Protein AF-A0A8X7P907-F1 (afdb_monomer_lite)

Organism: Brassica carinata (NCBI:txid52824)

Sequence (121 aa):
MDDPYQFPDVIWLSLAENFNKRSVAREFSLRRDLQLLSKKDKTFTVYCHDFKSTCDSLSSIGKPIDEAMKIFGFLNGLGREYDPITTVIQSSLSKLPPPTFNDVVSEVQGFANKLHVKMKQ

Structure (mmCIF, N/CA/C/O backbone):
data_AF-A0A8X7P907-F1
#
_entry.id   AF-A0A8X7P907-F1
#
loop_
_atom_site.group_PDB
_atom_site.id
_atom_site.type_symbol
_atom_site.label_atom_id
_atom_site.label_alt_id
_atom_site.label_comp_id
_atom_site.label_asym_id
_atom_site.label_entity_id
_atom_site.label_seq_id
_atom_site.pdbx_PDB_ins_code
_atom_site.Cartn_x
_atom_site.Cartn_y
_atom_site.Cartn_z
_atom_site.occupancy
_atom_site.B_iso_or_equiv
_atom_site.auth_seq_id
_atom_site.auth_comp_id
_atom_site.auth_asym_id
_atom_site.auth_atom_id
_atom_site.pdbx_PDB_model_num
ATOM 1 N N . MET A 1 1 ? 24.415 -9.666 -50.748 1.00 41.59 1 MET A N 1
ATOM 2 C CA . MET A 1 1 ? 25.586 -10.077 -49.944 1.00 41.59 1 MET A CA 1
ATOM 3 C C . MET A 1 1 ? 25.191 -9.700 -48.538 1.00 41.59 1 MET A C 1
ATOM 5 O O . MET A 1 1 ? 25.418 -8.578 -48.115 1.00 41.59 1 MET A O 1
ATOM 9 N N . ASP A 1 2 ? 24.382 -10.570 -47.946 1.00 48.50 2 ASP A N 1
ATOM 10 C CA . ASP A 1 2 ? 23.681 -10.323 -46.693 1.00 48.50 2 ASP A CA 1
ATOM 11 C C . ASP A 1 2 ? 24.602 -10.757 -45.562 1.00 48.50 2 ASP A C 1
ATOM 13 O O . ASP A 1 2 ? 25.088 -11.889 -45.548 1.00 48.50 2 ASP A O 1
ATOM 17 N N . ASP A 1 3 ? 24.920 -9.806 -44.691 1.00 53.41 3 ASP A N 1
ATOM 18 C CA . ASP A 1 3 ? 25.886 -9.973 -43.617 1.00 53.41 3 ASP A CA 1
ATOM 19 C C . ASP A 1 3 ? 25.338 -10.982 -42.582 1.00 53.41 3 ASP A C 1
ATOM 21 O O . ASP A 1 3 ? 24.272 -10.749 -42.004 1.00 53.41 3 ASP A O 1
ATOM 25 N N . PRO A 1 4 ? 25.995 -12.137 -42.361 1.00 55.34 4 PRO A N 1
ATOM 26 C CA . PRO A 1 4 ? 25.443 -13.231 -41.559 1.00 55.34 4 PRO A CA 1
ATOM 27 C C . PRO A 1 4 ? 25.510 -12.992 -40.040 1.00 55.34 4 PRO A C 1
ATOM 29 O O . PRO A 1 4 ? 25.148 -13.879 -39.265 1.00 55.34 4 PRO A O 1
ATOM 32 N N . TYR A 1 5 ? 25.931 -11.804 -39.597 1.00 57.91 5 TYR A N 1
ATOM 33 C CA . TYR A 1 5 ? 26.066 -11.439 -38.190 1.00 57.91 5 TYR A CA 1
ATOM 34 C C . TYR A 1 5 ? 25.119 -10.307 -37.786 1.00 57.91 5 TYR A C 1
ATOM 36 O O . TYR A 1 5 ? 25.548 -9.385 -37.106 1.00 57.91 5 TYR A O 1
ATOM 44 N N . GLN A 1 6 ? 23.823 -10.368 -38.124 1.00 57.03 6 GLN A N 1
ATOM 45 C CA . GLN A 1 6 ? 22.810 -9.452 -37.565 1.00 57.03 6 GLN A CA 1
ATOM 46 C C . GLN A 1 6 ? 22.494 -9.807 -36.090 1.00 57.03 6 GLN A C 1
ATOM 48 O O . GLN A 1 6 ? 21.404 -10.241 -35.729 1.00 57.03 6 GLN A O 1
ATOM 53 N N . PHE A 1 7 ? 23.543 -9.673 -35.279 1.00 62.19 7 PHE A N 1
ATOM 54 C CA . PHE A 1 7 ? 23.660 -9.337 -33.868 1.00 62.19 7 PHE A CA 1
ATOM 55 C C . PHE A 1 7 ? 22.615 -9.931 -32.905 1.00 62.19 7 PHE A C 1
ATOM 57 O O . PHE A 1 7 ? 21.529 -9.375 -32.755 1.00 62.19 7 PHE A O 1
ATOM 64 N N . PRO A 1 8 ? 22.955 -10.972 -32.119 1.00 58.38 8 PRO A N 1
ATOM 65 C CA . PRO A 1 8 ? 22.240 -11.310 -30.880 1.00 58.38 8 PRO A CA 1
ATOM 66 C C . PRO A 1 8 ? 21.851 -10.083 -30.034 1.00 58.38 8 PRO A C 1
ATOM 68 O O . PRO A 1 8 ? 20.798 -10.102 -29.403 1.00 58.38 8 PRO A O 1
ATOM 71 N N . ASP A 1 9 ? 22.629 -8.997 -30.075 1.00 69.12 9 ASP A N 1
ATOM 72 C CA . ASP A 1 9 ? 22.341 -7.746 -29.369 1.00 69.12 9 ASP A CA 1
ATOM 73 C C . ASP A 1 9 ? 21.002 -7.105 -29.753 1.00 69.12 9 ASP A C 1
ATOM 75 O O . ASP A 1 9 ? 20.301 -6.639 -28.860 1.00 69.12 9 ASP A O 1
ATOM 79 N N . VAL A 1 10 ? 20.572 -7.123 -31.027 1.00 75.12 10 VAL A N 1
ATOM 80 C CA . VAL A 1 10 ? 19.241 -6.588 -31.399 1.00 75.12 10 VAL A CA 1
ATOM 81 C C . VAL A 1 10 ? 18.104 -7.471 -30.893 1.00 75.12 10 VAL A C 1
ATOM 83 O O . VAL A 1 10 ? 17.044 -6.951 -30.536 1.00 75.12 10 VAL A O 1
ATOM 86 N N . ILE A 1 11 ? 18.318 -8.787 -30.798 1.00 79.38 11 ILE A N 1
ATOM 87 C CA . ILE A 1 11 ? 17.344 -9.706 -30.193 1.00 79.38 11 ILE A CA 1
ATOM 88 C C . ILE A 1 11 ? 17.269 -9.464 -28.681 1.00 79.38 11 ILE A C 1
ATOM 90 O O . ILE A 1 11 ? 16.169 -9.355 -28.138 1.00 79.38 11 ILE A O 1
ATOM 94 N N . TRP A 1 12 ? 18.411 -9.306 -28.005 1.00 78.31 12 TRP A N 1
ATOM 95 C CA . TRP A 1 12 ? 18.472 -8.988 -26.576 1.00 78.31 12 TRP A CA 1
ATOM 96 C C . TRP A 1 12 ? 17.891 -7.611 -26.254 1.00 78.31 12 TRP A C 1
ATOM 98 O O . TRP A 1 12 ? 17.131 -7.497 -25.297 1.00 78.31 12 TRP A O 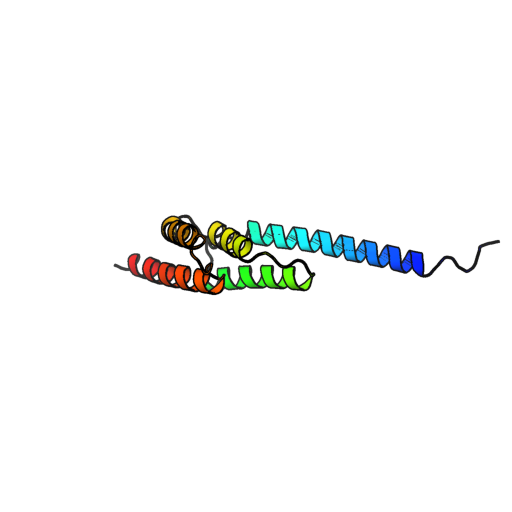1
ATOM 108 N N . LEU A 1 13 ? 18.171 -6.590 -27.068 1.00 80.12 13 LEU A N 1
ATOM 109 C CA . LEU A 1 13 ? 17.583 -5.252 -26.955 1.00 80.12 13 LEU A CA 1
ATOM 110 C C . LEU A 1 13 ? 16.069 -5.297 -27.149 1.00 80.12 13 LEU A C 1
ATOM 112 O O . LEU A 1 13 ? 15.337 -4.786 -26.308 1.00 80.12 13 LEU A O 1
ATOM 116 N N . SER A 1 14 ? 15.586 -5.978 -28.191 1.00 80.62 14 SER A N 1
ATOM 117 C CA . SER A 1 14 ? 14.147 -6.122 -28.448 1.00 80.62 14 SER A CA 1
ATOM 118 C C . SER A 1 14 ? 13.440 -6.890 -27.327 1.00 80.62 14 SER A C 1
ATOM 120 O O . SER A 1 14 ? 12.332 -6.530 -26.920 1.00 80.62 14 SER A O 1
ATOM 122 N N . LEU A 1 15 ? 14.079 -7.934 -26.789 1.00 78.75 15 LEU A N 1
ATOM 123 C CA . LEU A 1 15 ? 13.571 -8.690 -25.646 1.00 78.75 15 LEU A CA 1
ATOM 124 C C . LEU A 1 15 ? 13.560 -7.836 -24.376 1.00 78.75 15 LEU A C 1
ATOM 126 O O . LEU A 1 15 ? 12.547 -7.817 -23.680 1.00 78.75 15 LEU A O 1
ATOM 130 N N . ALA A 1 16 ? 14.645 -7.116 -24.092 1.00 77.31 16 ALA A N 1
ATOM 131 C CA . ALA A 1 16 ? 14.760 -6.222 -22.947 1.00 77.31 16 ALA A CA 1
ATOM 132 C C . ALA A 1 16 ? 13.741 -5.081 -23.033 1.00 77.31 16 ALA A C 1
ATOM 134 O O . ALA A 1 16 ? 13.064 -4.797 -22.052 1.00 77.31 16 ALA A O 1
ATOM 135 N N . GLU A 1 17 ? 13.547 -4.482 -24.207 1.00 78.94 17 GLU A N 1
ATOM 136 C CA . GLU A 1 17 ? 12.513 -3.481 -24.448 1.00 78.94 17 GLU A CA 1
ATOM 137 C C . GLU A 1 17 ? 11.109 -4.048 -24.269 1.00 78.94 17 GLU A C 1
ATOM 139 O O . GLU A 1 17 ? 10.273 -3.403 -23.646 1.00 78.94 17 GLU A O 1
ATOM 144 N N . ASN A 1 18 ? 10.816 -5.233 -24.805 1.00 75.38 18 ASN A N 1
ATOM 145 C CA . ASN A 1 18 ? 9.501 -5.854 -24.658 1.00 75.38 18 ASN A CA 1
ATOM 146 C C . ASN A 1 18 ? 9.233 -6.255 -23.201 1.00 75.38 18 ASN A C 1
ATOM 148 O O . ASN A 1 18 ? 8.135 -6.041 -22.688 1.00 75.38 18 ASN A O 1
ATOM 152 N N . PHE A 1 19 ? 10.242 -6.786 -22.507 1.00 75.50 19 PHE A N 1
ATOM 153 C CA . PHE A 1 19 ? 10.166 -7.092 -21.084 1.00 75.50 19 PHE A CA 1
ATOM 154 C C . PHE A 1 19 ? 9.984 -5.817 -20.261 1.00 75.50 19 PHE A C 1
ATOM 156 O O . PHE A 1 19 ? 9.122 -5.777 -19.392 1.00 75.50 19 PHE A O 1
ATOM 163 N N . ASN A 1 20 ? 10.713 -4.748 -20.583 1.00 75.50 20 ASN A N 1
ATOM 164 C CA . ASN A 1 20 ? 10.573 -3.449 -19.937 1.00 75.50 20 ASN A CA 1
ATOM 165 C C . ASN A 1 20 ? 9.199 -2.824 -20.218 1.00 75.50 20 ASN A C 1
ATOM 167 O O . ASN A 1 20 ? 8.545 -2.371 -19.291 1.00 75.50 20 ASN A O 1
ATOM 171 N N . LYS A 1 21 ? 8.693 -2.876 -21.457 1.00 73.38 21 LYS A N 1
ATOM 172 C CA . LYS A 1 21 ? 7.332 -2.435 -21.823 1.00 73.38 21 LYS A CA 1
ATOM 173 C C . LYS A 1 21 ? 6.274 -3.220 -21.047 1.00 73.38 21 LYS A C 1
ATOM 175 O O . LYS A 1 21 ? 5.365 -2.618 -20.481 1.00 73.38 21 LYS A O 1
ATOM 180 N N . ARG A 1 22 ? 6.413 -4.548 -20.955 1.00 72.88 22 ARG A N 1
ATOM 181 C CA . ARG A 1 22 ? 5.540 -5.400 -20.128 1.00 72.88 22 ARG A CA 1
ATOM 182 C C . ARG A 1 22 ? 5.668 -5.085 -18.640 1.00 72.88 22 ARG A C 1
ATOM 184 O O . ARG A 1 22 ? 4.655 -5.087 -17.951 1.00 72.88 22 ARG A O 1
ATOM 191 N N . SER A 1 23 ? 6.871 -4.791 -18.157 1.00 79.56 23 SER A N 1
ATOM 192 C CA . SER A 1 23 ? 7.141 -4.417 -16.767 1.00 79.56 23 SER A CA 1
ATOM 193 C C . SER A 1 23 ? 6.507 -3.070 -16.421 1.00 79.56 23 SER A C 1
ATOM 195 O O . SER A 1 23 ? 5.786 -2.981 -15.435 1.00 79.56 23 SER A O 1
ATOM 197 N N . VAL A 1 24 ? 6.657 -2.057 -17.280 1.00 82.75 24 VAL A N 1
ATOM 198 C CA . VAL A 1 24 ? 6.045 -0.729 -17.118 1.00 82.75 24 VAL A CA 1
ATOM 199 C C . VAL A 1 24 ? 4.523 -0.811 -17.203 1.00 82.75 24 VAL A C 1
ATOM 201 O O . VAL A 1 24 ? 3.837 -0.246 -16.357 1.00 82.75 24 VAL A O 1
ATOM 204 N N . ALA A 1 25 ? 3.972 -1.543 -18.177 1.00 86.00 25 ALA A N 1
ATOM 205 C CA . ALA A 1 25 ? 2.529 -1.754 -18.265 1.00 86.00 25 ALA A CA 1
ATOM 206 C C . ALA A 1 25 ? 1.996 -2.456 -17.005 1.00 86.00 25 ALA A C 1
ATOM 208 O O . ALA A 1 25 ? 0.987 -2.034 -16.443 1.00 86.00 25 ALA A O 1
ATOM 209 N N . ARG A 1 26 ? 2.710 -3.480 -16.519 1.00 86.44 26 ARG A N 1
ATOM 210 C CA . ARG A 1 26 ? 2.357 -4.206 -15.295 1.00 86.44 26 ARG A CA 1
ATOM 211 C C . ARG A 1 26 ? 2.482 -3.338 -14.045 1.00 86.44 26 ARG A C 1
ATOM 213 O O . ARG A 1 26 ? 1.597 -3.396 -13.201 1.00 86.44 26 ARG A O 1
ATOM 220 N N . GLU A 1 27 ? 3.518 -2.511 -13.940 1.00 88.00 27 GLU A N 1
ATOM 221 C CA . GLU A 1 27 ? 3.667 -1.504 -12.884 1.00 88.00 27 GLU A CA 1
ATOM 222 C C . GLU A 1 27 ? 2.464 -0.557 -12.877 1.00 88.00 27 GLU A C 1
ATOM 224 O O . GLU A 1 27 ? 1.864 -0.324 -11.828 1.00 88.00 27 GLU A O 1
ATOM 229 N N . PHE A 1 28 ? 2.084 -0.038 -14.046 1.00 86.69 28 PHE A N 1
ATOM 230 C CA . PHE A 1 28 ? 0.978 0.905 -14.173 1.00 86.69 28 PHE A CA 1
ATOM 231 C C . PHE A 1 28 ? -0.360 0.268 -13.796 1.00 86.69 28 PHE A C 1
ATOM 233 O O . PHE A 1 28 ? -1.134 0.870 -13.053 1.00 86.69 28 PHE A O 1
ATOM 240 N N . SER A 1 29 ? -0.613 -0.963 -14.252 1.00 88.69 29 SER A N 1
ATOM 241 C CA . SER A 1 29 ? -1.785 -1.742 -13.852 1.00 88.69 29 SER A CA 1
ATOM 242 C C . SER A 1 29 ? -1.823 -1.963 -12.342 1.00 88.69 29 SER A C 1
ATOM 244 O O . SER A 1 29 ? -2.823 -1.630 -11.723 1.00 88.69 29 SER A O 1
ATOM 246 N N . LEU A 1 30 ? -0.723 -2.410 -11.726 1.00 89.19 30 LEU A N 1
ATOM 247 C CA . LEU A 1 30 ? -0.668 -2.650 -10.280 1.00 89.19 30 LEU A CA 1
ATOM 248 C C . LEU A 1 30 ? -0.865 -1.366 -9.462 1.00 89.19 30 LEU A C 1
ATOM 250 O O . LEU A 1 30 ? -1.583 -1.371 -8.465 1.00 89.19 30 LEU A O 1
ATOM 254 N N . ARG A 1 31 ? -0.263 -0.244 -9.877 1.00 87.44 31 ARG A N 1
ATOM 255 C CA . ARG A 1 31 ? -0.481 1.056 -9.219 1.00 87.44 31 ARG A CA 1
ATOM 256 C C . ARG A 1 31 ? -1.927 1.518 -9.352 1.00 87.44 31 ARG A C 1
ATOM 258 O O . ARG A 1 31 ? -2.485 2.053 -8.397 1.00 87.44 31 ARG A O 1
ATOM 265 N N . ARG A 1 32 ? -2.528 1.311 -10.525 1.00 88.31 32 ARG A N 1
ATOM 266 C CA . ARG A 1 32 ? -3.938 1.616 -10.766 1.00 88.31 32 ARG A CA 1
ATOM 267 C C . ARG A 1 32 ? -4.837 0.757 -9.885 1.00 88.31 32 ARG A C 1
ATOM 269 O O . ARG A 1 32 ? -5.730 1.303 -9.248 1.00 88.31 32 ARG A O 1
ATOM 276 N N . ASP A 1 33 ? -4.572 -0.541 -9.810 1.00 87.56 33 ASP A N 1
ATOM 277 C CA . ASP A 1 33 ? -5.316 -1.471 -8.963 1.00 87.56 33 ASP A CA 1
ATOM 278 C C . ASP A 1 33 ? -5.205 -1.069 -7.494 1.00 87.56 33 ASP A C 1
ATOM 280 O O . ASP A 1 33 ? -6.215 -1.041 -6.804 1.00 87.56 33 ASP A O 1
ATOM 284 N N . LEU A 1 34 ? -4.021 -0.649 -7.040 1.00 87.81 34 LEU A N 1
ATOM 285 C CA . LEU A 1 34 ? -3.808 -0.158 -5.678 1.00 87.81 34 LEU A CA 1
ATOM 286 C C . LEU A 1 34 ? -4.593 1.126 -5.375 1.00 87.81 34 LEU A C 1
ATOM 288 O O . LEU A 1 34 ? -5.130 1.260 -4.281 1.00 87.81 34 LEU A O 1
ATOM 292 N N . GLN A 1 35 ? -4.685 2.059 -6.329 1.00 84.19 35 GLN A N 1
ATOM 293 C CA . GLN A 1 35 ? -5.470 3.293 -6.176 1.00 84.19 35 GLN A CA 1
ATOM 294 C C . GLN A 1 35 ? -6.982 3.065 -6.260 1.00 84.19 35 GLN A C 1
ATOM 296 O O . GLN A 1 35 ? -7.751 3.781 -5.624 1.00 84.19 35 GLN A O 1
ATOM 301 N N . LEU A 1 36 ? -7.415 2.097 -7.068 1.00 85.75 36 LEU A N 1
ATOM 302 C CA . LEU A 1 36 ? -8.820 1.708 -7.192 1.00 85.75 36 LEU A CA 1
ATOM 303 C C . LEU A 1 36 ? -9.250 0.735 -6.088 1.00 85.75 36 LEU A C 1
ATOM 305 O O . LEU A 1 36 ? -10.450 0.497 -5.920 1.00 85.75 36 LEU A O 1
ATOM 309 N N . LEU A 1 37 ? -8.293 0.169 -5.346 1.00 85.75 37 LEU A N 1
ATOM 310 C CA . LEU A 1 37 ? -8.561 -0.741 -4.251 1.00 85.75 37 LEU A CA 1
ATOM 311 C C . LEU A 1 37 ? -9.336 0.008 -3.172 1.00 85.75 37 LEU A C 1
ATOM 313 O O . LEU A 1 37 ? -8.830 0.922 -2.529 1.00 85.75 37 LEU A O 1
ATOM 317 N N . SER A 1 38 ? -10.575 -0.410 -2.953 1.00 85.31 38 SER A N 1
ATOM 318 C CA . SER A 1 38 ? -11.398 0.122 -1.881 1.00 85.31 38 SER A CA 1
ATOM 319 C C . SER A 1 38 ? -11.980 -1.012 -1.062 1.00 85.31 38 SER A C 1
ATOM 321 O O . SER A 1 38 ? -12.358 -2.055 -1.605 1.00 85.31 38 SER A O 1
ATOM 323 N N . LYS A 1 39 ? -12.069 -0.794 0.252 1.00 82.50 39 LYS A N 1
ATOM 324 C CA . LYS A 1 39 ? -12.716 -1.730 1.165 1.00 82.50 39 LYS A CA 1
ATOM 325 C C . LYS A 1 39 ? -14.185 -1.922 0.782 1.00 82.50 39 LYS A C 1
ATOM 327 O O . LYS A 1 39 ? -14.582 -3.068 0.668 1.00 82.50 39 LYS A O 1
ATOM 332 N N . LYS A 1 40 ? -14.959 -0.844 0.559 1.00 75.19 40 LYS A N 1
ATOM 333 C CA . LYS A 1 40 ? -16.420 -0.841 0.279 1.00 75.19 40 LYS A CA 1
ATOM 334 C C . LYS A 1 40 ? -17.172 -2.057 0.860 1.00 75.19 40 LYS A C 1
ATOM 336 O O . LYS A 1 40 ? -17.481 -2.046 2.047 1.00 75.19 40 LYS A O 1
ATOM 341 N N . ASP A 1 41 ? -17.414 -3.084 0.043 1.00 71.12 41 ASP A N 1
ATOM 342 C CA . ASP A 1 41 ? -18.207 -4.281 0.367 1.00 71.12 41 ASP A CA 1
ATOM 343 C C . ASP A 1 41 ? -17.379 -5.477 0.878 1.00 71.12 41 ASP A C 1
ATOM 345 O O . ASP A 1 41 ? -17.924 -6.501 1.287 1.00 71.12 41 ASP A O 1
ATOM 349 N N . LYS A 1 42 ? -16.049 -5.378 0.855 1.00 81.62 42 LYS A N 1
ATOM 350 C CA . LYS A 1 42 ? -15.129 -6.421 1.315 1.00 81.62 42 LYS A CA 1
ATOM 351 C C . LYS A 1 42 ? -14.928 -6.345 2.828 1.00 81.62 42 LYS A C 1
ATOM 353 O O . LYS A 1 42 ? -14.980 -5.281 3.451 1.00 81.62 42 LYS A O 1
ATOM 358 N N . THR A 1 43 ? -14.616 -7.488 3.433 1.00 83.75 43 THR A N 1
ATOM 359 C CA . THR A 1 43 ? -14.139 -7.509 4.819 1.00 83.75 43 THR A CA 1
ATOM 360 C C . THR A 1 43 ? -12.770 -6.836 4.908 1.00 83.75 43 THR A C 1
ATOM 362 O O . THR A 1 43 ? -11.978 -6.862 3.963 1.00 83.75 43 THR A O 1
ATOM 365 N N . PHE A 1 44 ? -12.467 -6.239 6.062 1.00 84.50 44 PHE A N 1
ATOM 366 C CA . PHE A 1 44 ? -11.190 -5.558 6.283 1.00 84.50 44 PHE A CA 1
ATOM 367 C C . PHE A 1 44 ? -9.983 -6.485 6.043 1.00 84.50 44 PHE A C 1
ATOM 369 O O . PHE A 1 44 ? -8.995 -6.072 5.443 1.00 84.50 44 PHE A O 1
ATOM 376 N N . THR A 1 45 ? -10.089 -7.759 6.429 1.00 85.38 45 THR A N 1
ATOM 377 C CA . THR A 1 45 ? -9.049 -8.772 6.194 1.00 85.38 45 THR A CA 1
ATOM 378 C C . THR A 1 45 ? -8.799 -9.016 4.707 1.00 85.38 45 THR A C 1
ATOM 380 O O . THR A 1 45 ? -7.644 -9.054 4.290 1.00 85.38 45 THR A O 1
ATOM 383 N N . VAL A 1 46 ? -9.860 -9.134 3.898 1.00 88.06 46 VAL A N 1
ATOM 384 C CA . VAL A 1 46 ? -9.730 -9.306 2.440 1.00 88.06 46 VAL A CA 1
ATOM 385 C C . VAL A 1 46 ? -9.105 -8.060 1.819 1.00 88.06 46 VAL A C 1
ATOM 387 O O . VAL A 1 46 ? -8.176 -8.174 1.028 1.00 88.06 46 VAL A O 1
ATOM 390 N N . TYR A 1 47 ? -9.541 -6.869 2.233 1.00 89.94 47 TYR A N 1
ATOM 391 C CA . TYR A 1 47 ? -8.947 -5.614 1.774 1.00 89.94 47 TYR A CA 1
ATOM 392 C C . TYR A 1 47 ? -7.445 -5.523 2.095 1.00 89.94 47 TYR A C 1
ATOM 394 O O . TYR A 1 47 ? -6.642 -5.218 1.215 1.00 89.94 47 TYR A O 1
ATOM 402 N N . CYS A 1 48 ? -7.046 -5.840 3.330 1.00 88.88 48 CYS A N 1
ATOM 403 C CA . CYS A 1 48 ? -5.642 -5.825 3.737 1.00 88.88 48 CYS A CA 1
ATOM 404 C C . CYS A 1 48 ? -4.802 -6.847 2.957 1.00 88.88 48 CYS A C 1
ATOM 406 O O . CYS A 1 48 ? -3.663 -6.554 2.586 1.00 88.88 48 CYS A O 1
ATOM 408 N N . HIS A 1 49 ? -5.358 -8.032 2.696 1.00 89.94 49 HIS A N 1
ATOM 409 C CA . HIS A 1 49 ? -4.704 -9.058 1.892 1.00 89.94 49 HIS A CA 1
ATOM 410 C C . HIS A 1 49 ? -4.512 -8.601 0.439 1.00 89.94 49 HIS A C 1
ATOM 412 O O . HIS A 1 49 ? -3.398 -8.679 -0.076 1.00 89.94 49 HIS A O 1
ATOM 418 N N . ASP A 1 50 ? -5.557 -8.068 -0.204 1.00 90.62 50 ASP A N 1
ATOM 419 C CA . ASP A 1 50 ? -5.487 -7.567 -1.584 1.00 90.62 50 ASP A CA 1
ATOM 420 C C . ASP A 1 50 ? -4.472 -6.418 -1.714 1.00 90.62 50 ASP A C 1
ATOM 422 O O . ASP A 1 50 ? -3.658 -6.385 -2.644 1.00 90.62 50 ASP A O 1
ATOM 426 N N . PHE A 1 51 ? -4.469 -5.496 -0.745 1.00 90.50 51 PHE A N 1
ATOM 427 C CA . PHE A 1 51 ? -3.526 -4.380 -0.705 1.00 90.50 51 PHE A CA 1
ATOM 428 C C . PHE A 1 51 ? -2.081 -4.868 -0.589 1.00 90.50 51 PHE A C 1
ATOM 430 O O . PHE A 1 51 ? -1.207 -4.446 -1.353 1.00 90.50 51 PHE A O 1
ATOM 437 N N . LYS A 1 52 ? -1.834 -5.803 0.336 1.00 89.56 52 LYS A N 1
ATOM 438 C CA . LYS A 1 52 ? -0.514 -6.402 0.536 1.00 89.56 52 LYS A CA 1
ATOM 439 C C . LYS A 1 52 ? -0.053 -7.172 -0.698 1.00 89.56 52 LYS A C 1
ATOM 441 O O . LYS A 1 52 ? 1.057 -6.941 -1.156 1.00 89.56 52 LYS A O 1
ATOM 446 N N . SER A 1 53 ? -0.923 -7.983 -1.297 1.00 91.00 53 SER A N 1
ATOM 447 C CA . SER A 1 53 ? -0.617 -8.739 -2.5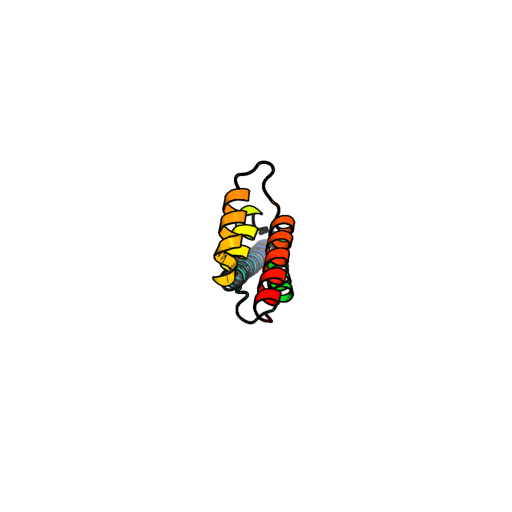17 1.00 91.00 53 SER A CA 1
ATOM 448 C C . SER A 1 53 ? -0.228 -7.826 -3.689 1.00 91.00 53 SER A C 1
ATOM 450 O O . SER A 1 53 ? 0.717 -8.114 -4.430 1.00 91.00 53 SER A O 1
ATOM 452 N N . THR A 1 54 ? -0.898 -6.678 -3.821 1.00 90.38 54 THR A N 1
ATOM 453 C CA . THR A 1 54 ? -0.570 -5.672 -4.844 1.00 90.38 54 THR A CA 1
ATOM 454 C C . THR A 1 54 ? 0.780 -5.004 -4.562 1.00 90.38 54 THR A C 1
ATOM 456 O O . THR A 1 54 ? 1.599 -4.848 -5.470 1.00 90.38 54 THR A O 1
ATOM 459 N N . CYS A 1 55 ? 1.059 -4.671 -3.296 1.00 89.75 55 CYS A N 1
ATOM 460 C CA . CYS A 1 55 ? 2.356 -4.139 -2.872 1.00 89.75 55 CYS A CA 1
ATOM 461 C C . CYS A 1 55 ? 3.500 -5.140 -3.092 1.00 89.75 55 CYS A C 1
ATOM 463 O O . CYS A 1 55 ? 4.558 -4.756 -3.589 1.00 89.75 55 CYS A O 1
ATOM 465 N N . ASP A 1 56 ? 3.285 -6.412 -2.761 1.00 89.75 56 ASP A N 1
ATOM 466 C CA . ASP A 1 56 ? 4.259 -7.490 -2.942 1.00 89.75 56 ASP A CA 1
ATOM 467 C C . ASP A 1 56 ? 4.524 -7.734 -4.435 1.00 89.75 56 ASP A C 1
ATOM 469 O O . ASP A 1 56 ? 5.672 -7.907 -4.845 1.00 89.75 56 ASP A O 1
ATOM 473 N N . SER A 1 57 ? 3.488 -7.642 -5.277 1.00 89.31 57 SER A N 1
ATOM 474 C CA . SER A 1 57 ? 3.621 -7.716 -6.738 1.00 89.31 57 SER A CA 1
ATOM 475 C C . SER A 1 57 ? 4.462 -6.569 -7.306 1.00 89.31 57 SER A C 1
ATOM 477 O O . SER A 1 57 ? 5.289 -6.794 -8.190 1.00 89.31 57 SER A O 1
ATOM 479 N N . LEU A 1 58 ? 4.288 -5.350 -6.783 1.00 88.25 58 LEU A N 1
ATOM 480 C CA . LEU A 1 58 ? 5.105 -4.185 -7.138 1.00 88.25 58 LEU A CA 1
ATOM 481 C C . LEU A 1 58 ? 6.559 -4.347 -6.668 1.00 88.25 58 LEU A C 1
ATOM 483 O O . LEU A 1 58 ? 7.492 -4.106 -7.435 1.00 88.25 58 LEU A O 1
ATOM 487 N N . SER A 1 59 ? 6.773 -4.853 -5.453 1.00 87.56 59 SER A N 1
ATOM 488 C CA . SER A 1 59 ? 8.107 -5.225 -4.967 1.00 87.56 59 SER A CA 1
ATOM 489 C C . SER A 1 59 ? 8.766 -6.300 -5.838 1.00 87.56 59 SER A C 1
ATOM 491 O O . SER A 1 59 ? 9.951 -6.185 -6.145 1.00 87.56 59 SER A O 1
ATOM 493 N N . SER A 1 60 ? 8.012 -7.305 -6.295 1.00 87.06 60 SER A N 1
ATOM 494 C CA . SER A 1 60 ? 8.529 -8.404 -7.123 1.00 87.06 60 SER A CA 1
ATOM 495 C C . SER A 1 60 ? 9.033 -7.953 -8.494 1.00 87.06 60 SER A C 1
ATOM 497 O O . SER A 1 60 ? 9.890 -8.623 -9.063 1.00 87.06 60 SER A O 1
ATOM 499 N N . ILE A 1 61 ? 8.518 -6.845 -9.036 1.00 85.12 61 ILE A N 1
ATOM 500 C CA . ILE A 1 61 ? 9.012 -6.254 -10.291 1.00 85.12 61 ILE A CA 1
ATOM 501 C C . ILE A 1 61 ? 10.115 -5.206 -10.056 1.00 85.12 61 ILE A C 1
ATOM 503 O O . ILE A 1 61 ? 10.490 -4.485 -10.978 1.00 85.12 61 ILE A O 1
ATOM 507 N N . GLY A 1 62 ? 10.627 -5.093 -8.824 1.00 82.56 62 GLY A N 1
ATOM 508 C CA . GLY A 1 62 ? 11.664 -4.125 -8.452 1.00 82.56 62 GLY A CA 1
ATOM 509 C C . GLY A 1 62 ? 11.145 -2.697 -8.266 1.00 82.56 62 GLY A C 1
ATOM 510 O O . GLY A 1 62 ? 11.920 -1.746 -8.339 1.00 82.56 62 GLY A O 1
ATOM 511 N N . LYS A 1 63 ? 9.838 -2.529 -8.039 1.00 86.06 63 LYS A N 1
ATOM 512 C CA . LYS A 1 63 ? 9.173 -1.233 -7.833 1.00 86.06 63 LYS A CA 1
ATOM 513 C C . LYS A 1 63 ? 8.502 -1.177 -6.454 1.00 86.06 63 LYS A C 1
ATOM 515 O O . LYS A 1 63 ? 7.284 -1.022 -6.385 1.00 86.06 63 LYS A O 1
ATOM 520 N N . PRO A 1 64 ? 9.252 -1.340 -5.346 1.00 86.81 64 PRO A N 1
ATOM 521 C CA . PRO A 1 64 ? 8.670 -1.275 -4.010 1.00 86.81 64 PRO A CA 1
ATOM 522 C C . PRO A 1 64 ? 8.015 0.091 -3.769 1.00 86.81 64 PRO A C 1
ATOM 524 O O . PRO A 1 64 ? 8.503 1.119 -4.234 1.00 86.81 64 PRO A O 1
ATOM 527 N N . ILE A 1 65 ? 6.908 0.095 -3.028 1.00 87.81 65 ILE A N 1
ATOM 528 C CA . ILE A 1 65 ? 6.250 1.328 -2.585 1.00 87.81 65 ILE A CA 1
ATOM 529 C C . ILE A 1 65 ? 6.820 1.735 -1.223 1.00 87.81 65 ILE A C 1
ATOM 531 O O . ILE A 1 65 ? 6.930 0.887 -0.329 1.00 87.81 65 ILE A O 1
ATOM 535 N N . ASP A 1 66 ? 7.116 3.025 -1.063 1.00 89.25 66 ASP A N 1
ATOM 536 C CA . ASP A 1 66 ? 7.490 3.627 0.217 1.00 89.25 66 ASP A CA 1
ATOM 537 C C . ASP A 1 66 ? 6.447 3.374 1.302 1.00 89.25 66 ASP A C 1
ATOM 539 O O . ASP A 1 66 ? 5.240 3.377 1.055 1.00 89.25 66 ASP A O 1
ATOM 543 N N . GLU A 1 67 ? 6.901 3.208 2.538 1.00 86.44 67 GLU A N 1
ATOM 544 C CA . GLU A 1 67 ? 6.021 2.860 3.652 1.00 86.44 67 GLU A CA 1
ATOM 545 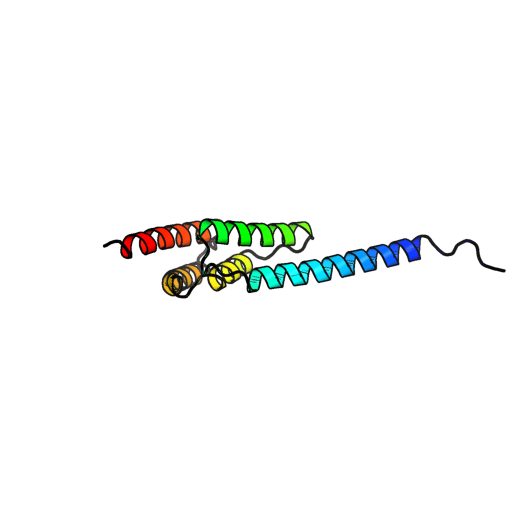C C . GLU A 1 67 ? 4.939 3.917 3.905 1.00 86.44 67 GLU A C 1
ATOM 547 O O . GLU A 1 67 ? 3.760 3.585 4.023 1.00 86.44 67 GLU A O 1
ATOM 552 N N . ALA A 1 68 ? 5.309 5.199 3.860 1.00 84.81 68 ALA A N 1
ATOM 553 C CA . ALA A 1 68 ? 4.362 6.307 3.969 1.00 84.81 68 ALA A CA 1
ATOM 554 C C . ALA A 1 68 ? 3.313 6.288 2.844 1.00 84.81 68 ALA A C 1
ATOM 556 O O . ALA A 1 68 ? 2.133 6.542 3.083 1.00 84.81 68 ALA A O 1
ATOM 557 N N . MET A 1 69 ? 3.722 5.936 1.622 1.00 86.56 69 MET A N 1
ATOM 558 C CA . MET A 1 69 ? 2.828 5.868 0.466 1.00 86.56 69 MET A CA 1
ATOM 559 C C . MET A 1 69 ? 1.917 4.632 0.528 1.00 86.56 69 MET A C 1
ATOM 561 O O . MET A 1 69 ? 0.746 4.720 0.160 1.00 86.56 69 MET A O 1
ATOM 565 N N . LYS A 1 70 ? 2.411 3.502 1.062 1.00 89.25 70 LYS A N 1
ATOM 566 C CA . LYS A 1 70 ? 1.587 2.326 1.393 1.00 89.25 70 LYS A CA 1
ATOM 567 C C . LYS A 1 70 ? 0.516 2.694 2.411 1.00 89.25 70 LYS A C 1
ATOM 569 O O . LYS A 1 70 ? -0.652 2.403 2.185 1.00 89.25 70 LYS A O 1
ATOM 574 N N . ILE A 1 71 ? 0.895 3.369 3.495 1.00 89.00 71 ILE A N 1
ATOM 575 C CA . ILE A 1 71 ? -0.042 3.824 4.529 1.00 89.00 71 ILE A CA 1
ATOM 576 C C . ILE A 1 71 ? -1.074 4.779 3.924 1.00 89.00 71 ILE A C 1
ATOM 578 O O . ILE A 1 71 ? -2.271 4.586 4.112 1.00 89.00 71 ILE A O 1
ATOM 582 N N . PHE A 1 72 ? -0.635 5.765 3.142 1.00 86.44 72 PHE A N 1
ATOM 583 C CA . PHE A 1 72 ? -1.536 6.718 2.500 1.00 86.44 72 PHE A CA 1
ATOM 584 C C . PHE A 1 72 ? -2.533 6.037 1.553 1.00 86.44 72 PHE A C 1
ATOM 586 O O . PHE A 1 72 ? -3.735 6.280 1.650 1.00 86.44 72 PHE A O 1
ATOM 593 N N . GLY A 1 73 ? -2.056 5.155 0.667 1.00 87.88 73 GLY A N 1
ATOM 594 C CA . GLY A 1 73 ? -2.915 4.395 -0.244 1.00 87.88 73 GLY A CA 1
ATOM 595 C C . GLY A 1 73 ? -3.891 3.491 0.506 1.00 87.88 73 GLY A C 1
ATOM 596 O O . GLY A 1 73 ? -5.076 3.458 0.182 1.00 87.88 73 GLY A O 1
ATOM 597 N N . PHE A 1 74 ? -3.414 2.829 1.561 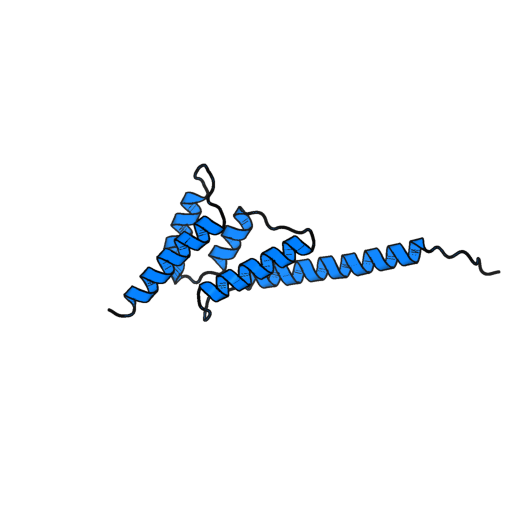1.00 89.25 74 PHE A N 1
ATOM 598 C CA . PHE A 1 74 ? -4.234 1.972 2.407 1.00 89.25 74 PHE A CA 1
ATOM 599 C C . PHE A 1 74 ? -5.362 2.750 3.081 1.00 89.25 74 PHE A C 1
ATOM 601 O O . PHE A 1 74 ? -6.498 2.289 3.054 1.00 89.25 74 PHE A O 1
ATOM 608 N N . LEU A 1 75 ? -5.075 3.927 3.641 1.00 87.81 75 LEU A N 1
ATOM 609 C CA . LEU A 1 75 ? -6.079 4.779 4.281 1.00 87.81 75 LEU A CA 1
ATOM 610 C C . LEU A 1 75 ? -7.072 5.370 3.276 1.00 87.81 75 LEU A C 1
ATOM 612 O O . LEU A 1 75 ? -8.251 5.480 3.589 1.00 87.81 75 LEU A O 1
ATOM 616 N N . ASN A 1 76 ? -6.621 5.711 2.068 1.00 87.00 76 ASN A N 1
ATOM 617 C CA . ASN A 1 76 ? -7.480 6.263 1.016 1.00 87.00 76 ASN A CA 1
ATOM 618 C C . ASN A 1 76 ? -8.490 5.227 0.487 1.00 87.00 76 ASN A C 1
ATOM 620 O O . ASN A 1 76 ? -9.637 5.556 0.196 1.00 87.00 76 ASN A O 1
ATOM 624 N N . GLY A 1 77 ? -8.101 3.951 0.425 1.00 86.56 77 GLY A N 1
ATOM 625 C CA . GLY A 1 77 ? -9.026 2.878 0.057 1.00 86.56 77 GLY A CA 1
ATOM 626 C C . GLY A 1 77 ? -10.038 2.518 1.155 1.00 86.56 77 GLY A C 1
ATOM 627 O O . GLY A 1 77 ? -11.021 1.816 0.879 1.00 86.56 77 GLY A O 1
ATOM 628 N N . LEU A 1 78 ? -9.854 3.002 2.390 1.00 86.12 78 LEU A N 1
ATOM 629 C CA . LEU A 1 78 ? -10.858 2.856 3.442 1.00 86.12 78 LEU A CA 1
ATOM 630 C C . LEU A 1 78 ? -12.049 3.786 3.174 1.00 86.12 78 LEU A C 1
ATOM 632 O O . LEU A 1 78 ? -11.913 4.896 2.673 1.00 86.12 78 LEU A O 1
ATOM 636 N N . GLY A 1 79 ? -13.254 3.317 3.499 1.00 83.25 79 GLY A N 1
ATOM 637 C CA . GLY A 1 79 ? -14.451 4.152 3.404 1.00 83.25 79 GLY A CA 1
ATOM 638 C C . GLY A 1 79 ? -14.442 5.292 4.428 1.00 83.25 79 GLY A C 1
ATOM 639 O O . GLY A 1 79 ? -13.725 5.231 5.424 1.00 83.25 79 GLY A O 1
ATOM 640 N N . ARG A 1 80 ? -15.331 6.279 4.243 1.00 83.25 80 ARG A N 1
ATOM 641 C CA . ARG A 1 80 ? -15.505 7.428 5.162 1.00 83.25 80 ARG A CA 1
ATOM 642 C C . ARG A 1 80 ? -15.786 7.034 6.617 1.00 83.25 80 ARG A C 1
ATOM 644 O O . ARG A 1 80 ? -15.567 7.810 7.536 1.00 83.25 80 ARG A O 1
ATOM 651 N N . GLU A 1 81 ? -16.254 5.808 6.843 1.00 83.44 81 GLU A N 1
ATOM 652 C CA . GLU A 1 81 ? -16.421 5.230 8.182 1.00 83.44 81 GLU A CA 1
ATOM 653 C C . GLU A 1 81 ? -15.099 5.178 8.983 1.00 83.44 81 GLU A C 1
ATOM 655 O O . GLU A 1 81 ? -15.128 5.167 10.212 1.00 83.44 81 GLU A O 1
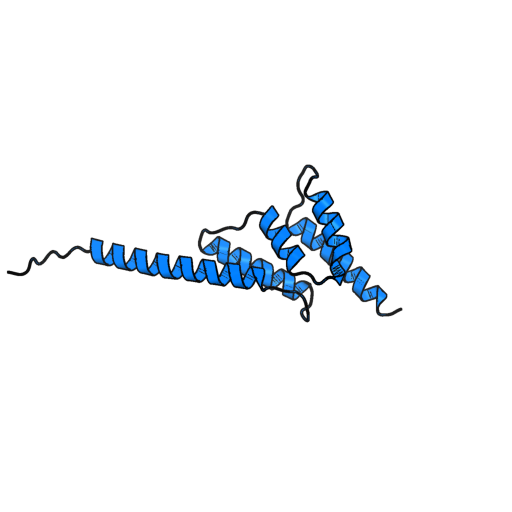ATOM 660 N N . TYR A 1 82 ? -13.949 5.193 8.297 1.00 86.44 82 TYR A N 1
ATOM 661 C CA . TYR A 1 82 ? -12.607 5.193 8.877 1.00 86.44 82 TYR A CA 1
ATOM 662 C C . TYR A 1 82 ? -11.952 6.583 8.915 1.00 86.44 82 TYR A C 1
ATOM 664 O O . TYR A 1 82 ? -10.837 6.691 9.421 1.00 86.44 82 TYR A O 1
ATOM 672 N N . ASP A 1 83 ? -12.615 7.656 8.465 1.00 86.44 83 ASP A N 1
ATOM 673 C CA . ASP A 1 83 ? -12.065 9.023 8.530 1.00 86.44 83 ASP A CA 1
ATOM 674 C C . ASP A 1 83 ? -11.505 9.387 9.925 1.00 86.44 83 ASP A C 1
ATOM 676 O O . ASP A 1 83 ? -10.391 9.916 9.990 1.00 86.44 83 ASP A O 1
ATOM 680 N N . PRO A 1 84 ? -12.166 9.037 11.056 1.00 88.38 84 PRO A N 1
ATOM 681 C CA . PRO A 1 84 ? -11.635 9.334 12.385 1.00 88.38 84 PRO A CA 1
ATOM 682 C C . PRO A 1 84 ? -10.280 8.673 12.660 1.00 88.38 84 PRO A C 1
ATOM 684 O O . PRO A 1 84 ? -9.387 9.309 13.216 1.00 88.38 84 PRO A O 1
ATOM 687 N N . ILE A 1 85 ? -10.112 7.403 12.271 1.00 87.62 85 ILE A N 1
ATOM 688 C CA . ILE A 1 85 ? -8.854 6.679 12.491 1.00 87.62 85 ILE A CA 1
ATOM 689 C C . ILE A 1 85 ? -7.779 7.130 11.495 1.00 87.62 85 ILE A C 1
ATOM 691 O O . ILE A 1 85 ? -6.616 7.258 11.866 1.00 87.62 85 ILE A O 1
ATOM 695 N N . THR A 1 86 ? -8.169 7.487 10.268 1.00 88.19 86 THR A N 1
ATOM 696 C CA . THR A 1 86 ? -7.278 8.078 9.263 1.00 88.19 86 THR A CA 1
ATOM 697 C C . THR A 1 86 ? -6.628 9.361 9.779 1.00 88.19 86 THR A C 1
ATOM 699 O O . THR A 1 86 ? -5.414 9.513 9.654 1.00 88.19 86 THR A O 1
ATOM 702 N N . THR A 1 87 ? -7.385 10.259 10.422 1.00 88.00 87 THR A N 1
ATOM 703 C CA . THR A 1 87 ? -6.824 11.478 11.033 1.00 88.00 87 THR A CA 1
ATOM 704 C C . THR A 1 87 ? -5.836 11.163 12.162 1.00 88.00 87 THR A C 1
ATOM 706 O O . THR A 1 87 ? -4.777 11.786 12.245 1.00 88.00 87 THR A O 1
ATOM 709 N N . VAL A 1 88 ? -6.139 10.175 13.012 1.00 88.75 88 VAL A N 1
ATOM 710 C CA . VAL A 1 88 ? -5.244 9.757 14.110 1.00 88.75 88 VAL A CA 1
ATOM 711 C C . VAL A 1 88 ? -3.931 9.187 13.570 1.00 88.75 88 VAL A C 1
ATOM 713 O O . VAL A 1 88 ? -2.854 9.518 14.076 1.00 88.75 88 VAL A O 1
ATOM 716 N N . ILE A 1 89 ? -4.003 8.385 12.508 1.00 88.56 89 ILE A N 1
ATOM 717 C CA . ILE A 1 89 ? -2.828 7.795 11.863 1.00 88.56 89 ILE A CA 1
ATOM 718 C C . ILE A 1 89 ? -2.011 8.867 11.140 1.00 88.56 89 ILE A C 1
ATOM 720 O O . ILE A 1 89 ? -0.792 8.894 11.285 1.00 88.56 89 ILE A O 1
ATOM 724 N N . GLN A 1 90 ? -2.655 9.810 10.445 1.00 85.69 90 GLN A N 1
ATOM 725 C CA . GLN A 1 90 ? -1.981 10.975 9.855 1.00 85.69 90 GLN A CA 1
ATOM 726 C C . GLN A 1 90 ? -1.246 11.812 10.906 1.00 85.69 90 GLN A C 1
ATOM 728 O O . GLN A 1 90 ? -0.101 12.200 10.689 1.00 85.69 90 GLN A O 1
ATOM 733 N N . SER A 1 91 ? -1.850 12.025 12.077 1.00 85.12 91 SER A N 1
ATOM 734 C CA . SER A 1 91 ? -1.171 12.685 13.197 1.00 85.12 91 SER A CA 1
ATOM 735 C C . SER A 1 91 ? -0.061 11.832 13.818 1.00 85.12 91 SER A C 1
ATOM 737 O O . SER A 1 91 ? 0.799 12.373 14.509 1.00 85.12 91 SER A O 1
ATOM 739 N N . SER A 1 92 ? -0.089 10.512 13.640 1.00 82.94 92 SER A N 1
ATOM 740 C CA . SER A 1 92 ? 0.945 9.610 14.152 1.00 82.94 92 SER A CA 1
ATOM 741 C C . SER A 1 92 ? 2.098 9.424 13.167 1.00 82.94 92 SER A C 1
ATOM 743 O O . SER A 1 92 ? 3.207 9.156 13.605 1.00 82.94 92 SER A O 1
ATOM 745 N N . LEU A 1 93 ? 1.886 9.664 11.870 1.00 80.12 93 LEU A N 1
ATOM 746 C CA . LEU A 1 93 ? 2.931 9.682 10.839 1.00 80.12 93 LEU A CA 1
ATOM 747 C C . LEU A 1 93 ? 4.014 10.745 11.085 1.00 80.12 93 LEU A C 1
ATOM 749 O O . LEU A 1 93 ? 5.140 10.577 10.629 1.00 80.12 93 LEU A O 1
ATOM 753 N N . SER A 1 94 ? 3.698 11.817 11.817 1.00 78.00 94 SER A N 1
ATOM 754 C CA . SER A 1 94 ? 4.669 12.835 12.239 1.00 78.00 94 SER A CA 1
ATOM 755 C C . SER A 1 94 ? 5.404 12.493 13.543 1.00 78.00 94 SER A C 1
ATOM 757 O O . SER A 1 94 ? 6.302 13.236 13.945 1.00 78.00 94 SER A O 1
ATOM 759 N N . LYS A 1 95 ? 5.046 11.392 14.221 1.00 78.31 95 LYS A N 1
ATOM 760 C CA . LYS A 1 95 ? 5.740 10.925 15.430 1.00 78.31 95 LYS A CA 1
ATOM 761 C C . LYS A 1 95 ? 7.036 10.201 15.057 1.00 78.31 95 LYS A C 1
ATOM 763 O O . LYS A 1 95 ? 7.168 9.641 13.973 1.00 78.31 95 LYS A O 1
ATOM 768 N N . LEU A 1 96 ? 7.991 10.208 15.985 1.00 74.94 96 LEU A N 1
ATOM 769 C CA . LEU A 1 96 ? 9.254 9.481 15.877 1.00 74.94 96 LEU A CA 1
ATOM 770 C C . LEU A 1 96 ? 9.287 8.373 16.943 1.00 74.94 96 LEU A C 1
ATOM 772 O O . LEU A 1 96 ? 9.183 8.698 18.128 1.00 74.94 96 LEU A O 1
ATOM 776 N N . PRO A 1 97 ? 9.448 7.092 16.559 1.00 76.25 97 PRO A N 1
ATOM 777 C CA . PRO A 1 97 ? 9.591 6.584 15.190 1.00 76.25 97 PRO A CA 1
ATOM 778 C C . PRO A 1 97 ? 8.272 6.621 14.389 1.00 76.25 97 PRO A C 1
ATOM 780 O O . PRO A 1 97 ? 7.195 6.560 14.989 1.00 76.25 97 PRO A O 1
ATOM 783 N N . PRO A 1 98 ? 8.347 6.721 13.047 1.00 77.12 98 PRO A N 1
ATOM 784 C CA . PRO A 1 98 ? 7.164 6.684 12.200 1.00 77.12 98 PRO A CA 1
ATOM 785 C C . PRO A 1 98 ? 6.473 5.314 12.301 1.00 77.12 98 PRO A C 1
ATOM 787 O O . PRO A 1 98 ? 7.159 4.290 12.381 1.00 77.12 98 PRO A O 1
ATOM 790 N N . PRO A 1 99 ? 5.130 5.279 12.295 1.00 84.19 99 PRO A N 1
ATOM 791 C CA . PRO A 1 99 ? 4.376 4.039 12.349 1.00 84.19 99 PRO A CA 1
ATOM 792 C C . PRO A 1 99 ? 4.607 3.234 11.075 1.00 84.19 99 PRO A C 1
ATOM 794 O O . PRO A 1 99 ? 4.625 3.787 9.971 1.00 84.19 99 PRO A O 1
ATOM 797 N N . THR A 1 100 ? 4.738 1.921 11.230 1.00 89.06 100 THR A N 1
ATOM 798 C CA . THR A 1 100 ? 4.871 1.018 10.093 1.00 89.06 100 THR A CA 1
ATOM 799 C C . THR A 1 100 ? 3.514 0.671 9.498 1.00 89.06 100 THR A C 1
ATOM 801 O O . THR A 1 100 ? 2.466 0.842 10.128 1.00 89.06 100 THR A O 1
ATOM 804 N N . PHE A 1 101 ? 3.506 0.113 8.285 1.00 87.81 101 PHE A N 1
ATOM 805 C CA . PHE A 1 101 ? 2.268 -0.397 7.684 1.00 87.81 101 PHE A CA 1
ATOM 806 C C . PHE A 1 101 ? 1.550 -1.404 8.603 1.00 87.81 101 PHE A C 1
ATOM 808 O O . PHE A 1 101 ? 0.325 -1.388 8.696 1.00 87.81 101 PHE A O 1
ATOM 815 N N . ASN A 1 102 ? 2.293 -2.248 9.326 1.00 88.38 102 ASN A N 1
ATOM 816 C CA . ASN A 1 102 ? 1.705 -3.229 10.242 1.00 88.38 102 ASN A CA 1
ATOM 817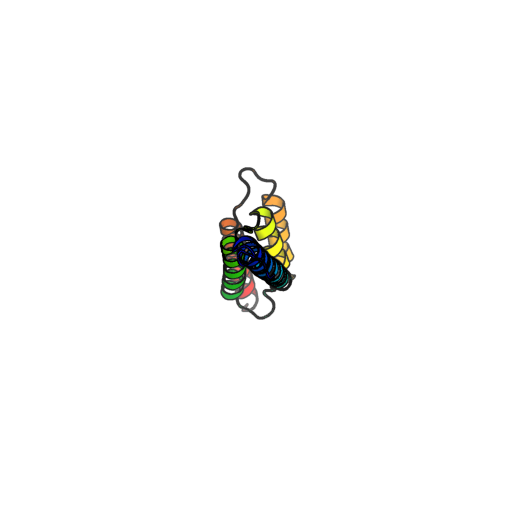 C C . ASN A 1 102 ? 1.072 -2.574 11.482 1.00 88.38 102 ASN A C 1
ATOM 819 O O . ASN A 1 102 ? 0.018 -3.031 11.934 1.00 88.38 102 ASN A O 1
ATOM 823 N N . ASP A 1 103 ? 1.676 -1.503 12.007 1.00 89.81 103 ASP A N 1
ATOM 824 C CA . ASP A 1 103 ? 1.116 -0.738 13.131 1.00 89.81 103 ASP A CA 1
ATOM 825 C C . ASP A 1 103 ? -0.216 -0.106 12.724 1.00 89.81 103 ASP A C 1
ATOM 827 O O . ASP A 1 103 ? -1.231 -0.275 13.399 1.00 89.81 103 ASP A O 1
ATOM 831 N N . VAL A 1 104 ? -0.229 0.522 11.546 1.00 90.25 104 VAL A N 1
ATOM 832 C CA . VAL A 1 104 ? -1.421 1.116 10.933 1.00 90.25 104 VAL A CA 1
ATOM 833 C C . VAL A 1 104 ? -2.522 0.078 10.733 1.00 90.25 104 VAL A C 1
ATOM 835 O O . VAL A 1 104 ? -3.660 0.302 11.141 1.00 90.25 104 VAL A O 1
ATOM 838 N N . VAL A 1 105 ? -2.201 -1.080 10.151 1.00 89.69 105 VAL A N 1
ATOM 839 C CA . VAL A 1 105 ? -3.176 -2.166 9.959 1.00 89.69 105 VAL A CA 1
ATOM 840 C C . VAL A 1 105 ? -3.757 -2.619 11.296 1.00 89.69 105 VAL A C 1
ATOM 842 O O . VAL A 1 105 ? -4.967 -2.817 11.391 1.00 89.69 105 VAL A O 1
ATOM 845 N N . SER A 1 106 ? -2.929 -2.735 12.335 1.00 89.25 106 SER A N 1
ATOM 846 C CA . SER A 1 106 ? -3.367 -3.139 13.676 1.00 89.25 106 SER A CA 1
ATOM 847 C C . SER A 1 106 ? -4.305 -2.108 14.311 1.00 89.25 106 SER A C 1
ATOM 849 O O . SER A 1 106 ? -5.333 -2.472 14.890 1.00 89.25 106 SER A O 1
ATOM 851 N N . GLU A 1 107 ? -4.005 -0.818 14.156 1.00 89.31 107 GLU A N 1
ATOM 852 C CA . GLU A 1 107 ? -4.829 0.273 14.683 1.00 89.31 107 GLU A CA 1
ATOM 853 C C . GLU A 1 107 ? -6.187 0.350 13.970 1.00 89.31 107 GLU A C 1
ATOM 855 O O . GLU A 1 107 ? -7.244 0.392 14.613 1.00 89.31 107 GLU A O 1
ATOM 860 N N . VAL A 1 108 ? -6.177 0.266 12.633 1.00 89.25 108 VAL A N 1
ATOM 861 C CA . VAL A 1 108 ? -7.402 0.260 11.824 1.00 89.25 108 VAL A CA 1
ATOM 862 C C . VAL A 1 108 ? -8.219 -1.010 12.065 1.00 89.25 108 VAL A C 1
ATOM 864 O O . VAL A 1 108 ? -9.442 -0.923 12.161 1.00 89.25 108 VAL A O 1
ATOM 867 N N . GLN A 1 109 ? -7.590 -2.175 12.240 1.00 88.50 109 GLN A N 1
ATOM 868 C CA . GLN A 1 109 ? -8.278 -3.418 12.611 1.00 88.50 109 GLN A CA 1
ATOM 869 C C . GLN A 1 109 ? -8.985 -3.274 13.965 1.00 88.50 109 GLN A C 1
ATOM 871 O O . GLN A 1 109 ? -10.147 -3.663 14.109 1.00 88.50 109 GLN A O 1
ATOM 876 N N . GLY A 1 110 ? -8.305 -2.691 14.958 1.00 87.38 110 GLY A N 1
ATOM 877 C CA . GLY A 1 110 ? -8.887 -2.410 16.269 1.00 87.38 110 GLY A CA 1
ATOM 878 C C . GLY A 1 110 ? -10.098 -1.479 16.174 1.00 87.38 110 GLY A C 1
ATOM 879 O O . GLY A 1 110 ? -11.113 -1.705 16.838 1.00 87.38 110 GLY A O 1
ATOM 880 N N . PHE A 1 111 ? -10.028 -0.469 15.304 1.00 87.56 111 PHE A N 1
ATOM 881 C CA . PHE A 1 111 ? -11.152 0.418 15.014 1.00 87.56 111 PHE A CA 1
ATOM 882 C C . PHE A 1 111 ? -12.294 -0.299 14.272 1.00 87.56 111 PHE A C 1
ATOM 884 O O . PHE A 1 111 ? -13.451 -0.177 14.674 1.00 87.56 111 PHE A O 1
ATOM 891 N N . ALA A 1 112 ? -11.981 -1.109 13.255 1.00 84.62 112 ALA A N 1
ATOM 892 C CA . ALA A 1 112 ? -12.948 -1.893 12.486 1.00 84.62 112 ALA A CA 1
ATOM 893 C C . ALA A 1 112 ? -13.770 -2.826 13.390 1.00 84.62 112 ALA A C 1
ATOM 895 O O . ALA A 1 112 ? -14.994 -2.893 13.269 1.00 84.62 112 ALA A O 1
ATOM 896 N N . ASN A 1 113 ? -13.113 -3.492 14.345 1.00 84.69 113 ASN A N 1
ATOM 897 C CA . ASN A 1 113 ? -13.776 -4.366 15.313 1.00 84.69 113 ASN A CA 1
ATOM 898 C C . ASN A 1 113 ? -14.756 -3.579 16.201 1.00 84.69 113 ASN A C 1
ATOM 900 O O . ASN A 1 113 ? -15.889 -4.013 16.406 1.00 84.69 113 ASN A O 1
ATOM 904 N N . LYS A 1 114 ? -14.361 -2.391 16.682 1.00 82.06 114 LYS A N 1
ATOM 905 C CA . LYS A 1 114 ? -15.230 -1.509 17.486 1.00 82.06 114 LYS A CA 1
ATOM 906 C C . LYS A 1 114 ? -16.430 -0.995 16.688 1.00 82.06 114 LYS A C 1
ATOM 908 O O . LYS A 1 114 ? -17.530 -0.910 17.231 1.00 82.06 114 LYS A O 1
ATOM 913 N N . LEU A 1 115 ? -16.229 -0.668 15.412 1.00 78.62 115 LEU A N 1
ATOM 914 C CA . LEU A 1 115 ? -17.287 -0.191 14.521 1.00 78.62 115 LEU A CA 1
ATOM 915 C C . LEU A 1 115 ? -18.357 -1.271 14.295 1.00 78.62 115 LEU A C 1
ATOM 917 O O . LEU A 1 115 ? -19.549 -0.983 14.370 1.00 78.62 115 LEU A O 1
ATOM 921 N N . HIS A 1 116 ? -17.936 -2.524 14.101 1.00 67.62 116 HIS A N 1
ATOM 922 C CA . HIS A 1 116 ? -18.847 -3.655 13.901 1.00 67.62 116 HIS A CA 1
ATOM 923 C C . HIS A 1 116 ? -19.687 -3.973 15.152 1.00 67.62 116 HIS A C 1
ATOM 925 O O . HIS A 1 116 ? -20.846 -4.366 15.039 1.00 67.62 116 HIS A O 1
ATOM 931 N N . VAL A 1 117 ? -19.128 -3.765 16.351 1.00 65.19 117 VAL A N 1
ATOM 932 C CA . VAL A 1 117 ? -19.845 -3.947 17.628 1.00 65.19 117 VAL A CA 1
ATOM 933 C C . VAL A 1 117 ? -20.931 -2.883 17.823 1.00 65.19 117 VAL A C 1
ATOM 935 O O . VAL A 1 117 ? -22.007 -3.201 18.321 1.00 65.19 117 VAL A O 1
ATOM 938 N N . LYS A 1 118 ? -20.701 -1.642 17.373 1.00 59.28 118 LYS A N 1
ATOM 939 C CA . LYS A 1 118 ? -21.673 -0.542 17.508 1.00 59.28 118 LYS A CA 1
ATOM 940 C C . LYS A 1 118 ? -22.927 -0.676 16.639 1.00 59.28 118 LYS A C 1
ATOM 942 O O . LYS A 1 118 ? -23.904 -0.006 16.932 1.00 59.28 118 LYS A O 1
ATOM 947 N N . MET A 1 119 ? -22.929 -1.515 15.600 1.00 57.44 119 MET A N 1
ATOM 948 C CA . MET A 1 119 ? -24.129 -1.750 14.778 1.00 57.44 119 MET A CA 1
ATOM 949 C C . MET A 1 119 ? -25.057 -2.851 15.325 1.00 57.44 119 MET A C 1
ATOM 951 O O . MET A 1 119 ? -26.097 -3.115 14.729 1.00 57.44 119 MET A O 1
ATOM 955 N N . LYS A 1 120 ? -24.690 -3.522 16.427 1.00 49.88 120 LYS A N 1
ATOM 956 C CA . LYS A 1 120 ? -25.479 -4.608 17.040 1.00 49.88 120 LYS A CA 1
ATOM 957 C C . LYS A 1 120 ? -26.121 -4.245 18.388 1.00 49.88 120 LYS A C 1
ATOM 959 O O . LYS A 1 120 ? -26.627 -5.143 19.059 1.00 49.88 120 LYS A O 1
ATOM 964 N N . GLN A 1 121 ? -26.079 -2.979 18.792 1.00 41.56 121 GLN A N 1
ATOM 965 C CA . GLN A 1 121 ? -26.604 -2.488 20.069 1.00 41.56 121 GLN A CA 1
ATOM 966 C C . GLN A 1 121 ? -27.661 -1.419 19.822 1.00 41.56 121 GLN A C 1
ATOM 968 O O . GLN A 1 121 ? -28.674 -1.447 20.552 1.00 41.56 121 GLN A O 1
#

pLDDT: mean 81.37, std 10.82, range [41.56, 91.0]

InterPro domains:
  IPR061502 Copia/RE1/RE2-like, N-terminal domain [PF14223] (11-109)

Foldseek 3Di:
DDDPPPDPVVVVVVVVVVVVVVLVVLLVVLVVCLQVQACVPPDLVVSVVSLVVSQVSCVVSVRHDDFVVSLVSSQNNYDPLCVVVNVVLVVQCPDPPGDGPVNSSVSVVVVSVVVVVVVVD

Secondary structure (DSSP, 8-state):
---S---HHHHHHHHHHHHHHHHHHHHHHHHHHHHH---TTS-HHHHHHHHHHHHHHHHHTT-PPPHHHHHHHHHHTS-GGGHHHHHHHHHHHTSSSPPPHHHHHHHHHHHHHHHHHHTT-

Radius of gyration: 21.01 Å; chains: 1; bounding box: 53×26×70 Å